Protein AF-A6F646-F1 (afdb_monomer_lite)

pLDDT: mean 95.69, std 5.33, range [65.44, 98.44]

Organism: NCBI:txid443152

Sequence (43 aa):
MILDILEYPDPRLRTIAKPVDEVTDETRKLIDDMFETMYDAPG

Structure (mmCIF, N/CA/C/O backbone):
data_AF-A6F646-F1
#
_entry.id   AF-A6F646-F1
#
loop_
_atom_site.group_PDB
_atom_site.id
_atom_site.type_symbol
_atom_site.label_atom_id
_atom_site.label_alt_id
_atom_site.label_comp_id
_atom_site.label_asym_id
_atom_site.label_entity_id
_atom_site.label_seq_id
_atom_site.pdbx_PDB_ins_code
_atom_site.Cartn_x
_atom_site.Cartn_y
_atom_site.Cartn_z
_atom_site.occupancy
_atom_site.B_iso_or_equiv
_atom_site.auth_seq_id
_atom_site.auth_comp_id
_atom_site.auth_asym_id
_atom_site.auth_atom_id
_atom_site.pdbx_PDB_model_num
ATOM 1 N N . MET A 1 1 ? -10.387 -2.3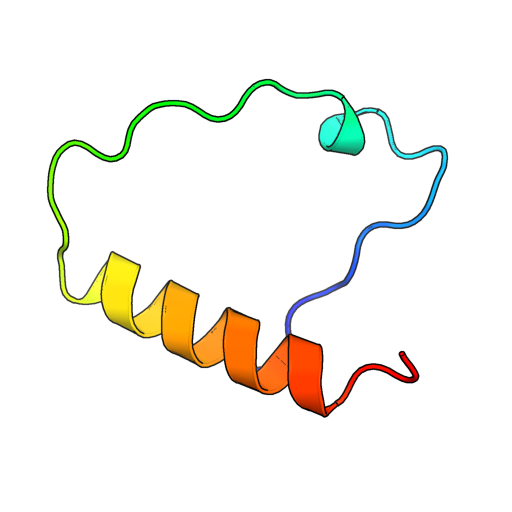83 -8.339 1.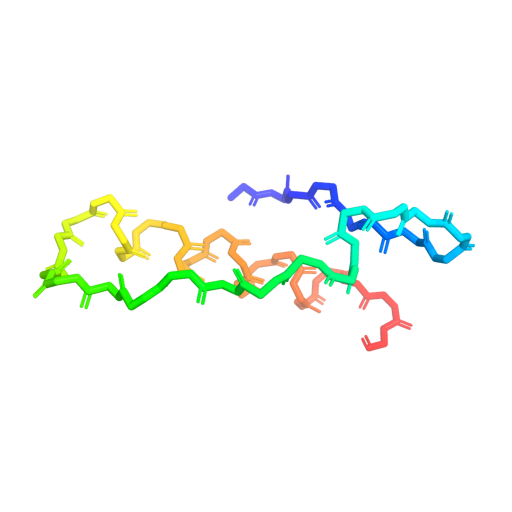00 87.88 1 MET A N 1
ATOM 2 C CA . MET A 1 1 ? -9.767 -1.408 -9.262 1.00 87.88 1 MET A CA 1
ATOM 3 C C . MET A 1 1 ? -8.280 -1.702 -9.306 1.00 87.88 1 MET A C 1
ATOM 5 O O . MET A 1 1 ? -7.704 -1.915 -8.248 1.00 87.88 1 MET A O 1
ATOM 9 N N . ILE A 1 2 ? -7.659 -1.664 -10.489 1.00 92.44 2 ILE A N 1
ATOM 10 C CA . ILE A 1 2 ? -6.198 -1.788 -10.623 1.00 92.44 2 ILE A CA 1
ATOM 11 C C . ILE A 1 2 ? -5.509 -0.482 -10.206 1.00 92.44 2 ILE A C 1
ATOM 13 O O . ILE A 1 2 ? -5.881 0.597 -10.670 1.00 92.44 2 ILE A O 1
ATOM 17 N N . LEU A 1 3 ? -4.520 -0.593 -9.321 1.00 96.00 3 LEU A N 1
ATOM 18 C CA . LEU A 1 3 ? -3.688 0.493 -8.809 1.00 96.00 3 LEU A CA 1
ATOM 19 C C . LEU A 1 3 ? -2.359 0.563 -9.578 1.00 96.00 3 LEU A C 1
ATOM 21 O O . LEU A 1 3 ? -1.833 -0.454 -10.023 1.00 96.00 3 LEU A O 1
ATOM 25 N N . ASP A 1 4 ? -1.773 1.757 -9.673 1.00 96.12 4 ASP A N 1
ATOM 26 C CA . ASP A 1 4 ? -0.445 1.927 -10.273 1.00 96.12 4 ASP A CA 1
ATOM 27 C C . ASP A 1 4 ? 0.649 1.326 -9.370 1.00 96.12 4 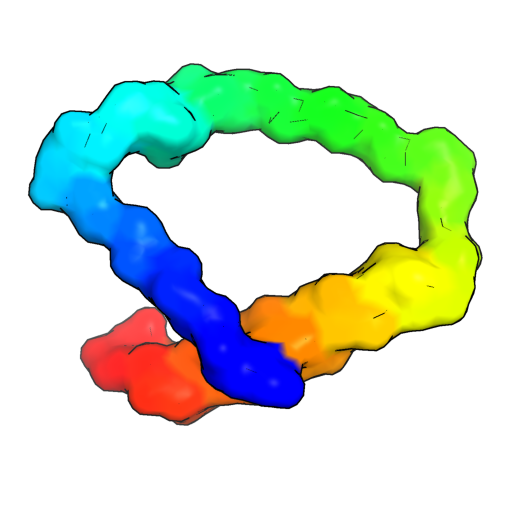ASP A C 1
ATOM 29 O O . ASP A 1 4 ? 0.820 1.735 -8.215 1.00 96.12 4 ASP A O 1
ATOM 33 N N . ILE A 1 5 ? 1.437 0.390 -9.908 1.00 95.25 5 ILE A N 1
ATOM 34 C CA . ILE A 1 5 ? 2.615 -0.164 -9.229 1.00 95.25 5 ILE A CA 1
ATOM 35 C C . ILE A 1 5 ? 3.787 0.808 -9.386 1.00 95.25 5 ILE A C 1
ATOM 37 O O . ILE A 1 5 ? 4.161 1.195 -10.491 1.00 95.25 5 ILE A O 1
ATOM 41 N N . LEU A 1 6 ? 4.389 1.203 -8.263 1.00 96.19 6 LEU A N 1
ATOM 42 C CA . LEU A 1 6 ? 5.579 2.052 -8.269 1.00 96.19 6 LEU A CA 1
ATOM 43 C C . LEU A 1 6 ? 6.837 1.220 -8.539 1.00 96.19 6 LEU A C 1
ATOM 45 O O . LEU A 1 6 ? 7.083 0.224 -7.859 1.00 96.19 6 LEU A O 1
ATOM 49 N N . GLU A 1 7 ? 7.673 1.677 -9.469 1.00 95.69 7 GLU A N 1
ATOM 50 C CA . GLU A 1 7 ? 8.929 1.018 -9.837 1.00 95.69 7 GLU A CA 1
ATOM 51 C C . GLU A 1 7 ? 10.160 1.748 -9.279 1.00 95.69 7 GLU A C 1
ATOM 53 O O . GLU A 1 7 ? 10.166 2.959 -9.036 1.00 95.69 7 GLU A O 1
ATOM 58 N N . TYR A 1 8 ? 11.250 1.009 -9.069 1.00 95.62 8 TYR A N 1
ATOM 59 C CA . TYR A 1 8 ? 12.529 1.608 -8.694 1.00 95.62 8 TYR A CA 1
ATOM 60 C C . TYR A 1 8 ? 13.086 2.456 -9.856 1.00 95.62 8 TYR A C 1
ATOM 62 O O . TYR A 1 8 ? 13.126 1.955 -10.980 1.00 95.62 8 TYR A O 1
ATOM 70 N N . PRO A 1 9 ? 13.608 3.682 -9.619 1.00 95.94 9 PRO A N 1
ATOM 71 C CA . PRO A 1 9 ? 13.950 4.292 -8.327 1.00 95.94 9 PRO A CA 1
ATOM 72 C C . PRO A 1 9 ? 12.952 5.345 -7.789 1.00 95.94 9 PRO A C 1
ATOM 74 O O . PRO A 1 9 ? 13.336 6.496 -7.577 1.00 95.94 9 PRO A O 1
ATOM 77 N N . ASP A 1 10 ? 11.706 4.978 -7.476 1.00 97.81 10 ASP A N 1
ATOM 78 C CA . ASP A 1 10 ? 10.781 5.896 -6.787 1.00 97.81 10 ASP A CA 1
ATOM 79 C C . ASP A 1 10 ? 11.135 6.064 -5.284 1.00 97.81 10 ASP A C 1
ATOM 81 O O . ASP A 1 10 ? 11.200 5.076 -4.543 1.00 97.81 10 ASP A O 1
ATOM 85 N N . PRO A 1 11 ? 11.368 7.295 -4.773 1.00 97.06 11 PRO A N 1
ATOM 86 C CA . PRO A 1 11 ? 11.711 7.522 -3.366 1.00 97.06 11 PRO A CA 1
ATOM 87 C C . PRO A 1 11 ? 10.602 7.107 -2.391 1.00 97.06 11 PRO A C 1
ATOM 89 O O . PRO A 1 11 ? 10.904 6.779 -1.241 1.00 97.06 11 PRO A O 1
ATOM 92 N N . ARG A 1 12 ? 9.336 7.069 -2.829 1.00 96.88 12 ARG A N 1
ATOM 93 C CA . ARG A 1 12 ? 8.202 6.632 -2.003 1.00 96.88 12 ARG A CA 1
ATOM 94 C C . ARG A 1 12 ? 8.353 5.181 -1.563 1.00 96.88 12 ARG A C 1
ATOM 96 O O . ARG A 1 12 ? 7.970 4.874 -0.438 1.00 96.88 12 ARG A O 1
ATOM 103 N N . LEU A 1 13 ? 9.013 4.338 -2.364 1.00 97.69 13 LEU A N 1
ATOM 104 C CA . LEU A 1 13 ? 9.310 2.937 -2.034 1.00 97.69 13 LEU A CA 1
ATOM 105 C C . LEU A 1 13 ? 10.218 2.771 -0.801 1.00 97.69 13 LEU A C 1
ATOM 107 O O . LEU A 1 13 ? 10.345 1.669 -0.278 1.00 97.69 13 LEU A O 1
ATOM 111 N N . ARG A 1 14 ? 10.854 3.849 -0.316 1.00 97.56 14 ARG A N 1
ATOM 112 C CA . ARG A 1 14 ? 11.667 3.853 0.915 1.00 97.56 14 ARG A CA 1
ATOM 113 C C . ARG A 1 14 ? 10.938 4.432 2.133 1.00 97.56 14 ARG A C 1
ATOM 115 O O . ARG A 1 14 ? 11.547 4.598 3.187 1.00 97.56 14 ARG A O 1
ATOM 122 N N . THR A 1 15 ? 9.657 4.769 1.998 1.00 97.62 15 THR A N 1
ATOM 123 C CA . THR A 1 15 ? 8.862 5.353 3.084 1.00 97.6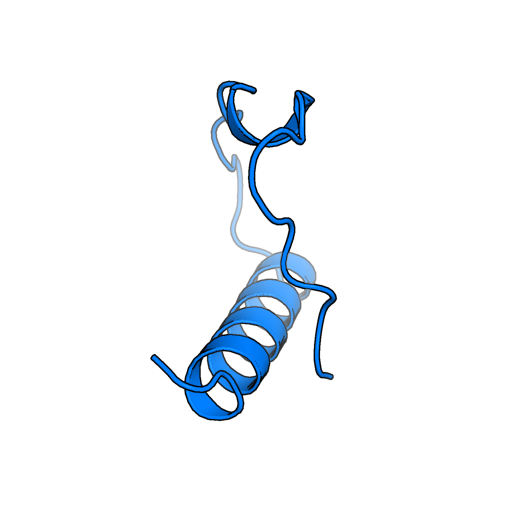2 15 THR A CA 1
ATOM 124 C C . THR A 1 15 ? 8.443 4.274 4.075 1.00 97.62 15 THR A C 1
ATOM 126 O O . THR A 1 15 ? 7.888 3.251 3.686 1.00 97.62 15 THR A O 1
ATOM 129 N N . ILE A 1 16 ? 8.666 4.514 5.369 1.00 98.19 16 ILE A N 1
ATOM 130 C CA . ILE A 1 16 ? 8.181 3.625 6.431 1.00 98.19 16 ILE A CA 1
ATOM 131 C C . ILE A 1 16 ? 6.670 3.833 6.585 1.00 98.19 16 ILE A C 1
ATOM 133 O O . ILE A 1 16 ? 6.221 4.944 6.880 1.00 98.19 16 ILE A O 1
ATOM 137 N N . ALA A 1 17 ? 5.893 2.768 6.387 1.00 97.06 17 ALA A N 1
ATOM 138 C CA . ALA A 1 17 ? 4.449 2.798 6.576 1.00 97.06 17 ALA A CA 1
ATOM 139 C C . ALA A 1 17 ? 4.089 3.036 8.051 1.00 97.06 17 ALA A C 1
ATOM 141 O O . ALA A 1 17 ? 4.747 2.530 8.963 1.00 97.06 17 ALA A O 1
ATOM 142 N N . LYS A 1 18 ? 3.025 3.810 8.281 1.00 97.31 18 LYS A N 1
ATOM 143 C CA . LYS A 1 18 ? 2.455 3.989 9.620 1.00 97.31 18 LYS A CA 1
ATOM 144 C C . LYS A 1 18 ? 1.599 2.769 9.989 1.00 97.31 18 LYS A C 1
ATOM 146 O O . LYS A 1 18 ? 1.044 2.143 9.085 1.00 97.31 18 LYS A O 1
ATOM 151 N N . PRO A 1 19 ? 1.456 2.447 11.285 1.00 97.81 19 PRO A N 1
ATOM 152 C CA . PRO A 1 19 ? 0.472 1.470 11.736 1.00 97.81 19 PRO A CA 1
ATOM 153 C C . PRO A 1 19 ? -0.942 1.850 11.286 1.00 97.81 19 PRO A C 1
ATOM 155 O O . PRO A 1 19 ? -1.269 3.033 11.181 1.00 97.81 19 PRO A O 1
ATOM 158 N N . VAL A 1 20 ? -1.769 0.838 11.034 1.00 96.81 20 VAL A N 1
ATOM 159 C CA . VAL A 1 20 ? -3.205 1.014 10.80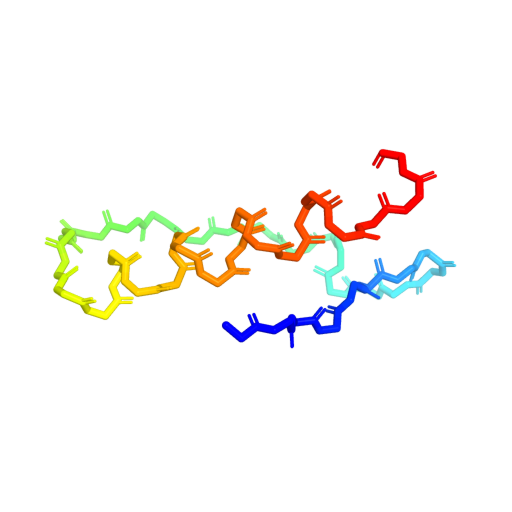5 1.00 96.81 20 VAL A CA 1
ATOM 160 C C . VAL A 1 20 ? -3.906 0.867 12.151 1.00 96.81 20 VAL A C 1
ATOM 162 O O . VAL A 1 20 ? -3.825 -0.198 12.760 1.00 96.81 20 VAL A O 1
ATOM 165 N N . ASP A 1 21 ? -4.571 1.927 12.611 1.00 96.56 21 ASP A N 1
ATOM 166 C CA . ASP A 1 21 ? -5.220 1.949 13.929 1.00 96.56 21 ASP A CA 1
ATOM 167 C C . ASP A 1 21 ? -6.511 1.107 13.965 1.00 96.56 21 ASP A C 1
ATOM 169 O O . ASP A 1 21 ? -6.762 0.397 14.938 1.00 96.56 21 ASP A O 1
ATOM 173 N N . GLU A 1 22 ? -7.317 1.142 12.896 1.00 97.94 22 GLU A N 1
ATOM 174 C CA . GLU A 1 22 ? -8.562 0.375 12.768 1.00 97.94 22 GLU A CA 1
ATOM 175 C C . GLU A 1 22 ? -8.788 -0.112 11.327 1.00 97.94 22 GLU A C 1
ATOM 177 O O . GLU A 1 22 ? -8.500 0.586 10.352 1.00 97.94 22 GLU A O 1
ATOM 182 N N . VAL A 1 23 ? -9.336 -1.323 11.182 1.00 97.62 23 VAL A N 1
ATOM 183 C CA . VAL A 1 23 ? -9.715 -1.890 9.880 1.00 97.62 23 VAL A CA 1
ATOM 184 C C . VAL A 1 23 ? -11.163 -1.528 9.558 1.00 97.62 23 VAL A C 1
ATOM 186 O O . VAL A 1 23 ? -12.110 -2.215 9.961 1.00 97.62 23 VAL A O 1
ATOM 189 N N . THR A 1 24 ? -11.315 -0.454 8.793 1.00 98.31 24 THR A N 1
ATOM 190 C CA . THR A 1 24 ? -12.599 0.037 8.291 1.00 98.31 24 THR A CA 1
ATOM 191 C C . THR A 1 24 ? -12.933 -0.575 6.929 1.00 98.31 24 THR A C 1
ATOM 193 O O . THR A 1 24 ? -12.143 -1.322 6.342 1.00 98.31 24 THR A O 1
ATOM 196 N N . ASP A 1 25 ? -14.109 -0.247 6.397 1.00 98.44 25 ASP A N 1
ATOM 197 C CA . ASP A 1 25 ? -14.505 -0.666 5.048 1.00 98.44 25 ASP A CA 1
ATOM 198 C C . ASP A 1 25 ? -13.630 -0.039 3.955 1.00 98.44 25 ASP A C 1
ATOM 200 O O . ASP A 1 25 ? -13.429 -0.648 2.907 1.00 98.44 25 ASP A O 1
ATOM 204 N N . GLU A 1 26 ? -13.037 1.128 4.213 1.00 97.81 26 GLU A N 1
ATOM 205 C CA . GLU A 1 26 ? -12.040 1.726 3.321 1.00 97.81 26 GLU A CA 1
ATOM 206 C C . GLU A 1 26 ? -10.763 0.879 3.277 1.00 97.81 26 GLU A C 1
ATOM 208 O O . GLU A 1 26 ? -10.263 0.580 2.194 1.00 97.81 26 GLU A O 1
ATOM 213 N N . THR A 1 27 ? -10.282 0.410 4.433 1.00 97.81 27 THR A N 1
ATOM 214 C CA . THR A 1 27 ? -9.129 -0.498 4.501 1.00 97.81 27 THR A CA 1
ATOM 215 C C . THR A 1 27 ? -9.419 -1.814 3.779 1.00 97.81 27 THR A C 1
ATOM 217 O O . THR A 1 27 ? -8.562 -2.310 3.053 1.00 97.81 27 THR A O 1
ATOM 220 N N . ARG A 1 28 ? -10.629 -2.373 3.934 1.00 98.25 28 ARG A N 1
ATOM 221 C CA . ARG A 1 28 ? -11.045 -3.593 3.215 1.00 98.25 28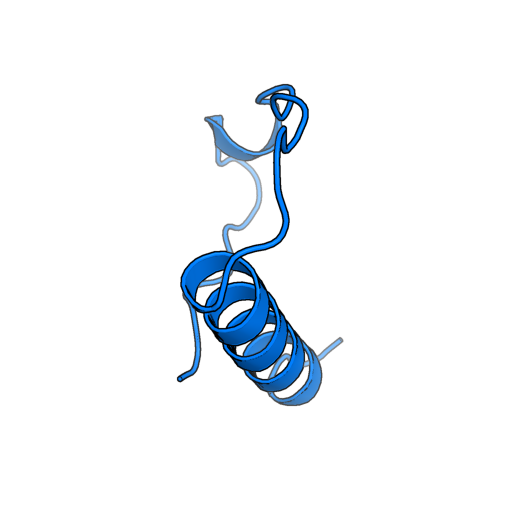 ARG A CA 1
ATOM 222 C C . ARG A 1 28 ? -11.054 -3.378 1.706 1.00 98.25 28 ARG A C 1
ATOM 224 O O . ARG A 1 28 ? -10.465 -4.173 0.986 1.00 98.25 28 ARG A O 1
ATOM 231 N N . LYS A 1 29 ? -11.626 -2.265 1.244 1.00 98.19 29 LYS A N 1
ATOM 232 C CA . LYS A 1 29 ? -11.617 -1.907 -0.176 1.00 98.19 29 LYS A CA 1
ATOM 233 C C . LYS A 1 29 ? -10.194 -1.757 -0.721 1.00 98.19 29 LYS A C 1
ATOM 235 O O . LYS A 1 29 ? -9.904 -2.267 -1.796 1.00 98.19 29 LYS A O 1
ATOM 240 N N . LEU A 1 30 ? -9.303 -1.096 0.021 1.00 97.75 30 LEU A N 1
ATOM 241 C CA . LEU A 1 30 ? -7.901 -0.965 -0.375 1.00 97.75 30 LEU A CA 1
ATOM 242 C C . LEU A 1 30 ? -7.226 -2.337 -0.510 1.00 97.75 30 LEU A C 1
ATOM 244 O O . LEU A 1 30 ? -6.483 -2.555 -1.459 1.00 97.75 30 LEU A O 1
ATOM 248 N N . ILE A 1 31 ? -7.499 -3.267 0.409 1.00 97.75 31 ILE A N 1
ATOM 249 C CA . ILE A 1 31 ? -6.990 -4.643 0.336 1.00 97.75 31 ILE A CA 1
ATOM 250 C C . ILE A 1 31 ? -7.508 -5.353 -0.923 1.00 97.75 31 ILE A C 1
ATOM 252 O O . ILE A 1 31 ? -6.717 -5.985 -1.622 1.00 97.75 31 ILE A O 1
ATOM 256 N N . ASP A 1 32 ? -8.799 -5.224 -1.236 1.00 98.31 32 ASP A N 1
ATOM 257 C CA . ASP A 1 32 ? -9.394 -5.815 -2.440 1.00 98.31 32 ASP A CA 1
ATOM 258 C C . ASP A 1 32 ? -8.745 -5.253 -3.720 1.00 98.31 32 ASP A C 1
ATOM 260 O O . ASP A 1 32 ? -8.331 -6.020 -4.591 1.00 98.31 32 ASP A O 1
ATOM 264 N N . ASP A 1 33 ? -8.568 -3.929 -3.797 1.00 98.25 33 ASP A N 1
ATOM 265 C CA . ASP A 1 33 ? -7.903 -3.251 -4.918 1.00 98.25 33 ASP A CA 1
ATOM 266 C C . ASP A 1 33 ? -6.422 -3.680 -5.043 1.00 98.25 33 ASP A C 1
ATOM 268 O O . ASP A 1 33 ? -5.917 -3.912 -6.146 1.00 98.25 33 ASP A O 1
ATOM 272 N N . MET A 1 34 ? -5.715 -3.858 -3.919 1.00 97.25 34 MET A N 1
ATOM 273 C CA . MET A 1 34 ? -4.333 -4.357 -3.901 1.00 97.25 34 MET A CA 1
ATOM 274 C C . MET A 1 34 ? -4.227 -5.808 -4.380 1.00 97.25 34 MET A C 1
ATOM 276 O O . MET A 1 34 ? -3.292 -6.129 -5.114 1.00 97.25 34 MET A O 1
ATOM 280 N N . PHE A 1 35 ? -5.163 -6.684 -4.000 1.00 97.00 35 PHE A N 1
ATOM 281 C CA . PHE A 1 35 ? -5.181 -8.063 -4.490 1.00 97.00 35 PHE A CA 1
ATOM 282 C C . PHE A 1 35 ? -5.459 -8.128 -5.987 1.00 97.00 35 PHE A C 1
ATOM 284 O O . PHE A 1 35 ? -4.756 -8.840 -6.697 1.00 97.00 35 PHE A O 1
ATOM 291 N N . GLU A 1 36 ? -6.447 -7.374 -6.470 1.00 97.12 36 GLU A N 1
ATOM 292 C CA . GLU A 1 36 ? -6.753 -7.287 -7.900 1.00 97.12 36 GLU A CA 1
ATOM 293 C C . GLU A 1 36 ? -5.516 -6.843 -8.694 1.00 97.12 36 GLU A C 1
ATOM 295 O O . GLU A 1 36 ? -5.129 -7.502 -9.656 1.00 97.12 36 GLU A O 1
ATOM 300 N N . THR A 1 37 ? -4.835 -5.797 -8.217 1.00 97.12 37 THR A N 1
ATOM 301 C CA . THR A 1 37 ? -3.589 -5.284 -8.807 1.00 97.12 37 THR A CA 1
ATOM 302 C C . THR A 1 37 ? -2.477 -6.333 -8.816 1.00 97.12 37 THR A C 1
ATOM 304 O O . THR A 1 37 ? -1.796 -6.504 -9.821 1.00 97.12 37 THR A O 1
ATOM 307 N N . MET A 1 38 ? -2.293 -7.056 -7.708 1.00 95.69 38 MET A N 1
ATOM 308 C CA . MET A 1 38 ? -1.272 -8.099 -7.596 1.00 95.69 38 MET A CA 1
ATOM 309 C C . MET A 1 38 ? -1.524 -9.257 -8.570 1.00 95.69 38 MET A C 1
ATOM 311 O O . MET A 1 38 ? -0.576 -9.776 -9.145 1.00 95.69 38 MET A O 1
ATOM 315 N N . TYR A 1 39 ? -2.780 -9.670 -8.761 1.00 95.75 39 TYR A N 1
ATOM 316 C CA . TYR A 1 39 ? -3.110 -10.758 -9.686 1.00 95.75 39 TYR A CA 1
ATOM 317 C C . TYR A 1 39 ? -3.012 -10.358 -11.161 1.00 95.75 39 TYR A C 1
ATOM 319 O O . TYR A 1 39 ? -2.758 -11.223 -11.998 1.00 95.75 39 TYR A O 1
ATOM 327 N N . ASP A 1 40 ? -3.230 -9.081 -11.481 1.00 95.75 40 ASP A N 1
ATOM 328 C CA . ASP A 1 40 ? -3.059 -8.539 -12.835 1.00 95.75 40 ASP A CA 1
ATOM 329 C C . ASP A 1 40 ? -1.576 -8.309 -13.187 1.00 95.75 40 ASP A C 1
ATOM 331 O O . ASP A 1 40 ? -1.185 -8.357 -14.355 1.00 95.75 40 ASP A O 1
ATOM 335 N N . ALA A 1 41 ? -0.728 -8.099 -12.176 1.00 92.38 41 ALA A N 1
ATOM 336 C CA . ALA A 1 41 ? 0.693 -7.854 -12.362 1.00 92.38 41 ALA A CA 1
ATOM 337 C C . ALA A 1 41 ? 1.434 -9.078 -12.948 1.00 92.38 41 ALA A C 1
ATOM 339 O O . ALA A 1 41 ? 1.158 -10.224 -12.588 1.00 92.38 41 ALA A O 1
ATOM 340 N N . PRO A 1 42 ? 2.445 -8.865 -13.813 1.00 85.06 42 PRO A N 1
ATOM 341 C CA . PRO A 1 42 ? 3.235 -9.939 -14.411 1.00 85.06 42 PRO A CA 1
ATOM 342 C C . PRO A 1 42 ? 4.324 -10.497 -13.464 1.00 85.06 42 PRO A C 1
ATOM 344 O O . PRO A 1 42 ? 5.463 -10.695 -13.900 1.00 85.06 42 PRO A O 1
ATOM 347 N N . GLY A 1 43 ? 4.012 -10.744 -12.182 1.00 65.44 43 GLY A N 1
ATOM 348 C CA . GLY A 1 43 ? 4.961 -11.309 -11.206 1.00 65.44 43 GLY A CA 1
ATOM 349 C C . GLY A 1 43 ? 4.562 -11.182 -9.744 1.00 65.44 43 GLY A C 1
ATOM 350 O O . GLY A 1 43 ? 4.368 -10.033 -9.296 1.00 65.44 43 GLY A O 1
#

InterPro domains:
  IPR023635 Peptide deformylase [PF01327] (3-43)
  IPR036821 Peptide deformylase superfamily [G3DSA:3.90.45.10] (1-43)
  IPR036821 Peptide deformylase superfamily [SSF56420] (1-43)

Secondary structure (DSSP, 8-state):
-PPPPP-TT-GGGGPPPPPPS---HHHHHHHHHHHHHHHHS--

Radius of gyration: 12.27 Å; chains: 1; bounding box: 28×19×28 Å

Foldseek 3Di:
DADDDDDPPDPVVVDDDDDDPDCDVVNVVVVVNVVVNVVPDPD